Protein AF-A0A2S1LTC9-F1 (afdb_monomer_lite)

Sequence (140 aa):
MKLKNIKRIYLFSILFMVSSCAAQSIIYEPVGIMDKPLPTIEIYTKEKKKERNNVKVFIVNDKTFALLKKHISNNVIKSKVGEEYQYGSYKVSCTNGSEKIEYIIESKEASHIFFQQQLSIVKQDKQLYEQLNTLLMRLR

Radius of gyration: 19.41 Å; chains: 1; bounding box: 34×59×52 Å

Foldseek 3Di:
DDPVVVVVVVVVVVVVVVPLPPWWKKWKAWDADDPDDQAIEMETCDDDDDDDVRYHYAHDHPQLSVVLVVLCVVPDDPDDDDPHAHPLKIWIWTDDRPDIDIDIQRDLVSNLVSLVVSLVSCVVVVVVNVSSVVSNVVSD

Secondary structure (DSSP, 8-state):
--THHHHHHHHHHHHHHTT--PPPEEEEEE-S--SSPPPEEEEESS--S---TTEEEEE--HHHHHHHHHHHHHH-------S---TT-EEEEEEETTEEEEEEE-SHHHHHHHHHHHTTTSTT-HHHHHHHHHHHHHT-

pLDDT: mean 81.22, std 16.58, range [41.31, 96.75]

Organism: NCBI:txid1678728

Structure (mmCIF, N/CA/C/O backbone):
data_AF-A0A2S1LTC9-F1
#
_entry.id   AF-A0A2S1LTC9-F1
#
loop_
_atom_site.group_PDB
_atom_site.id
_atom_site.type_symbol
_atom_site.label_atom_id
_atom_site.label_alt_id
_atom_site.label_comp_id
_atom_site.label_asym_id
_atom_site.label_entity_id
_atom_site.label_seq_id
_atom_site.pdbx_PDB_ins_code
_atom_site.Cartn_x
_atom_site.Cartn_y
_atom_site.Cartn_z
_atom_site.occupancy
_atom_site.B_iso_or_equiv
_atom_site.auth_seq_id
_atom_site.auth_comp_id
_atom_site.auth_asym_id
_atom_site.auth_atom_id
_atom_site.pdbx_PDB_model_num
ATOM 1 N N . MET A 1 1 ? -17.646 46.759 31.099 1.00 49.12 1 MET A N 1
ATOM 2 C CA . MET A 1 1 ? -17.606 45.893 29.896 1.00 49.12 1 MET A CA 1
ATOM 3 C C . MET A 1 1 ? -17.898 44.455 30.332 1.00 49.12 1 MET A C 1
ATOM 5 O O . MET A 1 1 ? -17.301 43.991 31.291 1.00 49.12 1 MET A O 1
ATOM 9 N N . LYS A 1 2 ? -18.940 43.821 29.776 1.00 41.31 2 LYS A N 1
ATOM 10 C CA . LYS A 1 2 ? -19.684 42.699 30.393 1.00 41.31 2 LYS A CA 1
ATOM 11 C C . LYS A 1 2 ? -18.879 41.378 30.426 1.00 41.31 2 LYS A C 1
ATOM 13 O O . LYS A 1 2 ? -18.592 40.820 29.371 1.00 41.31 2 LYS A O 1
ATOM 18 N N . LEU A 1 3 ? -18.653 40.808 31.623 1.00 49.53 3 LEU A N 1
ATOM 19 C CA . LEU A 1 3 ? -18.035 39.479 31.862 1.00 49.53 3 LEU A CA 1
ATOM 20 C C . LEU A 1 3 ? -18.715 38.304 31.120 1.00 49.53 3 LEU A C 1
ATOM 22 O O . LEU A 1 3 ? -18.143 37.221 31.004 1.00 49.53 3 LEU A O 1
ATOM 26 N N . LYS A 1 4 ? -19.927 38.502 30.587 1.00 49.19 4 LYS A N 1
ATOM 27 C CA . LYS A 1 4 ? -20.663 37.494 29.806 1.00 49.19 4 LYS A CA 1
ATOM 28 C C . LYS A 1 4 ? -19.998 37.144 28.463 1.00 49.19 4 LYS A C 1
ATOM 30 O O . LYS A 1 4 ? -20.249 36.059 27.948 1.00 49.19 4 LYS A O 1
ATOM 35 N N . ASN A 1 5 ? -19.134 38.005 27.919 1.00 51.19 5 ASN A N 1
ATOM 36 C CA . ASN A 1 5 ? -18.519 37.779 26.603 1.00 51.19 5 ASN A CA 1
ATOM 37 C C . ASN A 1 5 ? -17.280 36.868 26.650 1.00 51.19 5 ASN A C 1
ATOM 39 O O . ASN A 1 5 ? -17.016 36.157 25.686 1.00 51.19 5 ASN A O 1
ATOM 43 N N . ILE A 1 6 ? -16.570 36.812 27.782 1.00 53.72 6 ILE A N 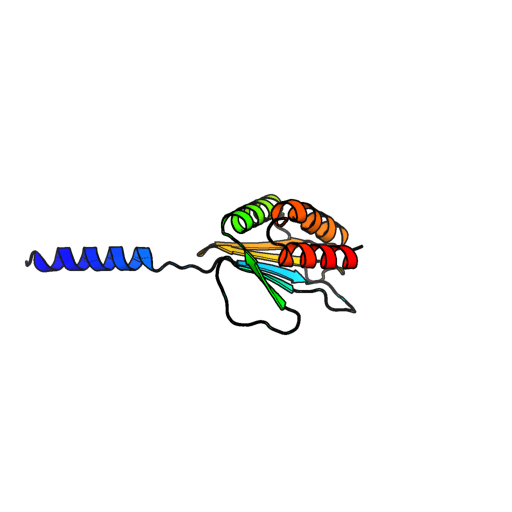1
ATOM 44 C CA . ILE A 1 6 ? -15.346 36.002 27.929 1.00 53.72 6 ILE A CA 1
ATOM 45 C C . ILE A 1 6 ? -15.683 34.502 27.960 1.00 53.72 6 ILE A C 1
ATOM 47 O O . ILE A 1 6 ? -15.016 33.701 27.309 1.00 53.72 6 ILE A O 1
ATOM 51 N N . LYS A 1 7 ? -16.781 34.120 28.632 1.00 51.75 7 LYS A N 1
ATOM 52 C CA . LYS A 1 7 ? -17.241 32.719 28.682 1.00 51.75 7 LYS A CA 1
ATOM 53 C C . LYS A 1 7 ? -17.678 32.178 27.314 1.00 51.75 7 LYS A C 1
ATOM 55 O O . LYS A 1 7 ? -17.531 30.989 27.065 1.00 51.75 7 LYS A O 1
ATOM 60 N N . ARG A 1 8 ? -18.193 33.035 26.420 1.00 53.00 8 ARG A N 1
ATOM 61 C CA . ARG A 1 8 ? -18.592 32.630 25.059 1.00 53.00 8 ARG A CA 1
ATOM 62 C C . ARG A 1 8 ? -17.387 32.359 24.159 1.00 53.00 8 ARG A C 1
ATOM 64 O O . ARG A 1 8 ? -17.421 31.390 23.414 1.00 53.00 8 ARG A O 1
ATOM 71 N N . ILE A 1 9 ? -16.323 33.154 24.264 1.00 55.72 9 ILE A N 1
ATOM 72 C CA . ILE A 1 9 ? -15.108 32.979 23.448 1.00 55.72 9 ILE A CA 1
ATOM 73 C C . ILE A 1 9 ? -14.413 31.648 23.775 1.00 55.72 9 ILE A C 1
ATOM 75 O O . ILE A 1 9 ? -14.029 30.927 22.861 1.00 55.72 9 ILE A O 1
ATOM 79 N N . TYR A 1 10 ? -14.347 31.275 25.058 1.00 53.84 10 TYR A N 1
ATOM 80 C CA . TYR A 1 10 ? -13.769 29.994 25.489 1.00 53.84 10 TYR A CA 1
ATOM 81 C C . TYR A 1 10 ? -14.549 28.764 25.001 1.00 53.84 10 TYR A C 1
ATOM 83 O O . TYR A 1 10 ? -13.963 27.717 24.734 1.00 53.84 10 TYR A O 1
ATOM 91 N N . LEU A 1 11 ? -15.873 28.876 24.866 1.00 52.75 11 LEU A N 1
ATOM 92 C CA . LEU A 1 11 ? -16.698 27.769 24.384 1.00 52.75 11 LEU A CA 1
ATOM 93 C C . LEU A 1 11 ? -16.481 27.515 22.880 1.00 52.75 11 LEU A C 1
ATOM 95 O O . LEU A 1 11 ? -16.474 26.366 22.446 1.00 52.75 11 LEU A O 1
ATOM 99 N N . PHE A 1 12 ? -16.245 28.573 22.094 1.00 52.47 12 PHE A N 1
ATOM 100 C CA . PHE A 1 12 ? -15.959 28.462 20.658 1.00 52.47 12 PHE A CA 1
ATOM 101 C C . PHE A 1 12 ? -14.561 27.901 20.360 1.00 52.47 12 PHE A C 1
ATOM 103 O O . PHE A 1 12 ? -14.407 27.166 19.386 1.00 52.47 12 PHE A O 1
ATOM 110 N N . SER A 1 13 ? -13.555 28.180 21.197 1.00 55.97 13 SER A N 1
ATOM 111 C CA . SER A 1 13 ? -12.209 27.615 21.023 1.00 55.97 13 SER A CA 1
ATOM 112 C C . SER A 1 13 ? -12.136 26.123 21.369 1.00 55.97 13 SER A C 1
ATOM 114 O O . SER A 1 13 ? -11.425 25.384 20.692 1.00 55.97 13 SER A O 1
ATOM 116 N N . ILE A 1 14 ? -12.924 25.646 22.340 1.00 55.09 14 ILE A N 1
ATOM 117 C CA . ILE A 1 14 ? -13.028 24.206 22.637 1.00 55.09 1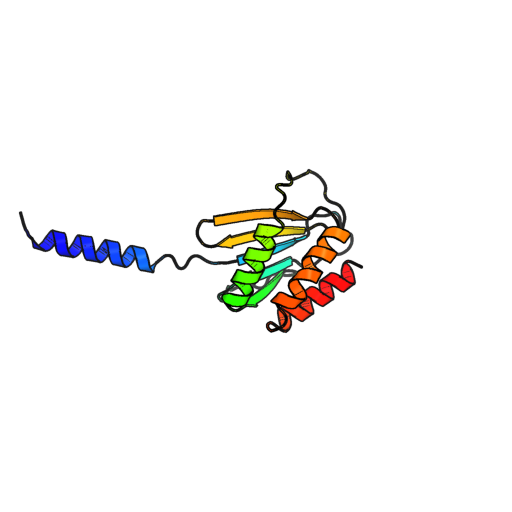4 ILE A CA 1
ATOM 118 C C . ILE A 1 14 ? -13.751 23.470 21.500 1.00 55.09 14 ILE A C 1
ATOM 120 O O . ILE A 1 14 ? -13.302 22.405 21.086 1.00 55.09 14 ILE A O 1
ATOM 124 N N . LEU A 1 15 ? -14.808 24.054 20.923 1.00 50.12 15 LEU A N 1
ATOM 125 C CA . LEU A 1 15 ? -15.547 23.456 19.800 1.00 50.12 15 LEU A CA 1
ATOM 126 C C . LEU A 1 15 ? -14.704 23.302 18.521 1.00 50.12 15 LEU A C 1
ATOM 128 O O . LEU A 1 15 ? -14.927 22.365 17.757 1.00 50.12 15 LEU A O 1
ATOM 132 N N . PHE A 1 16 ? -13.705 24.164 18.304 1.00 48.91 16 PHE A N 1
ATOM 133 C CA . PHE A 1 16 ? -12.789 24.042 17.163 1.00 48.91 16 PHE A CA 1
ATOM 134 C C . PHE A 1 16 ? -11.723 22.946 17.343 1.00 48.91 16 PHE A C 1
ATOM 136 O O . PHE A 1 16 ? -11.285 22.370 16.348 1.00 48.91 16 PHE A O 1
ATOM 143 N N . MET A 1 17 ? -11.341 22.595 18.579 1.00 47.53 17 MET A N 1
ATOM 144 C CA . MET A 1 17 ? -10.372 21.513 18.832 1.00 47.53 17 MET A CA 1
ATOM 145 C C . MET A 1 17 ? -10.939 20.111 18.564 1.00 47.53 17 MET A C 1
ATOM 147 O O . MET A 1 17 ? -10.184 19.216 18.195 1.00 47.53 17 MET A O 1
ATOM 151 N N . VAL A 1 18 ? -12.254 19.905 18.703 1.00 47.44 18 VAL A N 1
ATOM 152 C CA . VAL A 1 18 ? -12.881 18.573 18.545 1.00 47.44 18 VAL A CA 1
ATOM 153 C C . VAL A 1 18 ? -13.206 18.241 17.076 1.00 47.44 18 VAL A C 1
ATOM 155 O O . VAL A 1 18 ? -13.525 17.100 16.753 1.00 47.44 18 VAL A O 1
ATOM 158 N N . SER A 1 19 ? -13.086 19.207 16.157 1.00 41.53 19 SER A N 1
ATOM 159 C CA . SER A 1 19 ? -13.534 19.056 14.760 1.00 41.53 19 SER A CA 1
ATOM 160 C C . SER A 1 19 ? -12.456 18.626 13.759 1.00 41.53 19 SER A C 1
ATOM 162 O O . SER A 1 19 ? -12.759 18.453 12.579 1.00 41.53 19 SER A O 1
ATOM 164 N N . SER A 1 20 ? -11.210 18.391 14.182 1.00 47.47 20 SER A N 1
ATOM 165 C CA . SER A 1 20 ? -10.193 17.834 13.277 1.00 47.47 20 SER A CA 1
ATOM 166 C C . SER A 1 20 ? -10.310 16.309 13.206 1.00 47.47 20 SER A C 1
ATOM 168 O O . SER A 1 20 ? -9.417 15.563 13.600 1.00 47.47 20 SER A O 1
ATOM 170 N N . CYS A 1 21 ? -11.443 15.820 12.697 1.00 52.28 21 CYS A N 1
ATOM 171 C CA . CYS A 1 21 ? -11.579 14.437 12.242 1.00 52.28 21 CYS A CA 1
ATOM 172 C C . CYS A 1 21 ? -10.867 14.318 10.887 1.00 52.28 21 CYS A C 1
ATOM 174 O O . CYS A 1 21 ? -11.490 14.125 9.844 1.00 52.28 21 CYS A O 1
ATOM 176 N N . ALA A 1 22 ? -9.560 14.563 10.877 1.00 60.56 22 ALA A N 1
ATOM 177 C CA . ALA A 1 22 ? -8.812 14.550 9.643 1.00 60.56 22 ALA A CA 1
ATOM 178 C C . ALA A 1 22 ? -8.694 13.110 9.140 1.00 60.56 22 ALA A C 1
ATOM 180 O O . ALA A 1 22 ? -8.261 12.212 9.865 1.00 60.56 22 ALA A O 1
ATOM 181 N N . ALA A 1 23 ? -9.123 12.892 7.901 1.00 71.75 23 ALA A N 1
ATOM 182 C CA . ALA A 1 23 ? -9.077 11.582 7.280 1.00 71.75 23 ALA A CA 1
ATOM 183 C C . ALA A 1 23 ? -7.619 11.116 7.157 1.00 71.75 23 ALA A C 1
ATOM 185 O O . ALA A 1 23 ? -6.772 11.823 6.609 1.00 71.75 23 ALA A O 1
ATOM 186 N N . GLN A 1 24 ? -7.339 9.926 7.679 1.00 88.06 24 GLN A N 1
ATOM 187 C CA . GLN A 1 24 ? -6.059 9.250 7.517 1.00 88.06 24 GLN A CA 1
ATOM 188 C C . GLN A 1 24 ? -6.168 8.258 6.366 1.00 88.06 24 GLN A C 1
ATOM 190 O O . GLN A 1 24 ? -7.137 7.496 6.295 1.00 88.06 24 GLN A O 1
ATOM 195 N N . SER A 1 25 ? -5.192 8.272 5.462 1.00 92.00 25 SER A N 1
ATOM 196 C CA . SER A 1 25 ? -5.178 7.360 4.324 1.00 92.00 25 SER A CA 1
ATOM 197 C C . SER A 1 25 ? -3.774 6.991 3.883 1.00 92.00 25 SER A C 1
ATOM 199 O O . SER A 1 25 ? -2.873 7.824 3.908 1.00 92.00 25 SER A O 1
ATOM 201 N N . ILE A 1 26 ? -3.614 5.768 3.399 1.00 94.69 26 ILE A N 1
ATOM 202 C CA . ILE A 1 26 ? -2.444 5.322 2.648 1.00 94.69 26 ILE A CA 1
ATOM 203 C C . ILE A 1 26 ? -2.936 4.849 1.284 1.00 94.69 26 ILE A C 1
ATOM 205 O O . ILE A 1 26 ? -3.902 4.099 1.206 1.00 94.69 26 ILE A O 1
ATOM 209 N N . ILE A 1 27 ? -2.297 5.302 0.214 1.00 94.19 27 ILE A N 1
ATOM 210 C CA . ILE A 1 27 ? -2.658 4.969 -1.162 1.00 94.19 27 ILE A CA 1
ATOM 211 C C . ILE A 1 27 ? -1.420 4.417 -1.854 1.00 94.19 27 ILE A C 1
ATOM 213 O O . ILE A 1 27 ? -0.383 5.077 -1.886 1.00 94.19 27 ILE A O 1
ATOM 217 N N . TYR A 1 28 ? -1.548 3.219 -2.413 1.00 95.50 28 TYR A N 1
ATOM 218 C CA . TYR A 1 28 ? -0.576 2.610 -3.311 1.00 95.50 28 TYR A CA 1
ATOM 219 C C . TYR A 1 28 ? -1.151 2.658 -4.722 1.00 95.50 28 TYR A C 1
ATOM 221 O O . TYR A 1 28 ? -2.094 1.931 -5.033 1.00 95.50 28 TYR A O 1
ATOM 229 N N . GLU A 1 29 ? -0.601 3.525 -5.564 1.00 93.56 29 GLU A N 1
ATOM 230 C CA . GLU A 1 29 ? -1.051 3.738 -6.937 1.00 93.56 29 GLU A CA 1
ATOM 231 C C . GLU A 1 29 ? 0.041 3.299 -7.921 1.00 93.56 29 GLU A C 1
ATOM 233 O O . GLU A 1 29 ? 1.177 3.761 -7.805 1.00 93.56 29 GLU A O 1
ATOM 238 N N . PRO A 1 30 ? -0.254 2.420 -8.886 1.00 93.19 30 PRO A N 1
ATOM 239 C CA . PRO A 1 30 ? 0.719 2.043 -9.902 1.00 93.19 30 PRO A CA 1
ATOM 240 C C . PRO A 1 30 ? 0.996 3.219 -10.857 1.00 93.19 30 PRO A C 1
ATOM 242 O O . PRO A 1 30 ? 0.061 3.867 -11.316 1.00 93.19 30 PRO A O 1
ATOM 245 N N . VAL A 1 31 ? 2.268 3.490 -11.174 1.00 90.06 31 VAL A N 1
ATOM 246 C CA . VAL A 1 31 ? 2.677 4.658 -11.998 1.00 90.06 31 VAL A CA 1
ATOM 247 C C . VAL A 1 31 ? 3.539 4.316 -13.216 1.00 90.06 31 VAL A C 1
ATOM 249 O O . VAL A 1 31 ? 3.909 5.208 -13.973 1.00 90.06 31 VAL A O 1
ATOM 252 N N . GLY A 1 32 ? 3.868 3.039 -13.414 1.00 85.00 32 GLY A N 1
ATOM 253 C CA . GLY A 1 32 ? 4.672 2.580 -14.546 1.00 85.00 32 GLY A CA 1
ATOM 254 C C . GLY A 1 32 ? 3.878 2.232 -15.802 1.00 85.00 32 GLY A C 1
ATOM 255 O O . GLY A 1 32 ? 2.671 1.998 -15.744 1.00 85.00 32 GLY A O 1
ATOM 256 N N . ILE A 1 33 ? 4.579 2.125 -16.934 1.00 83.31 33 ILE A N 1
ATOM 257 C CA . ILE A 1 33 ? 4.007 1.594 -18.181 1.00 83.31 33 ILE A CA 1
ATOM 258 C C . ILE A 1 33 ? 3.583 0.135 -17.948 1.00 83.31 33 ILE A C 1
ATOM 260 O O . ILE A 1 33 ? 4.354 -0.668 -17.416 1.00 83.31 33 ILE A O 1
ATOM 264 N N . MET A 1 34 ? 2.345 -0.214 -18.313 1.00 84.12 34 MET A N 1
ATOM 265 C CA . MET A 1 34 ? 1.816 -1.566 -18.122 1.00 84.12 34 MET A CA 1
ATOM 266 C C . MET A 1 34 ? 0.763 -1.957 -19.155 1.00 84.12 34 MET A C 1
ATOM 268 O O . MET A 1 34 ? -0.205 -1.234 -19.371 1.00 84.12 34 MET A O 1
ATOM 272 N N . ASP A 1 35 ? 0.901 -3.169 -19.695 1.00 79.50 35 ASP A N 1
ATOM 273 C CA . ASP A 1 35 ? -0.096 -3.768 -20.592 1.00 79.50 35 ASP A CA 1
ATOM 274 C C . ASP A 1 35 ? -1.352 -4.232 -19.838 1.00 79.50 35 ASP A C 1
ATOM 276 O O . ASP A 1 35 ? -2.450 -4.289 -20.391 1.00 79.50 35 ASP A O 1
ATOM 280 N N . LYS A 1 36 ? -1.202 -4.590 -18.554 1.00 81.81 36 LYS A N 1
ATOM 281 C CA . LYS A 1 36 ? -2.301 -5.011 -17.674 1.00 81.81 36 LYS A CA 1
ATOM 282 C C . LYS A 1 36 ? -2.324 -4.160 -16.407 1.00 81.81 36 LYS A C 1
ATOM 284 O O . LYS A 1 36 ? -1.299 -4.091 -15.726 1.00 81.81 36 LYS A O 1
ATOM 289 N N . PRO A 1 37 ? -3.487 -3.614 -16.009 1.00 82.81 37 PRO A N 1
ATOM 290 C CA . PRO A 1 37 ? -3.571 -2.737 -14.850 1.00 82.81 37 PRO A CA 1
ATOM 291 C C . PRO A 1 37 ? -3.222 -3.492 -13.564 1.00 82.81 37 PRO A C 1
ATOM 293 O O . PRO A 1 37 ? -3.779 -4.559 -13.262 1.00 82.81 37 PRO A O 1
ATOM 296 N N . LEU A 1 38 ? -2.279 -2.951 -12.800 1.00 90.88 38 LEU A N 1
ATOM 297 C CA . LEU A 1 38 ? -2.050 -3.329 -11.410 1.00 90.88 38 LEU A CA 1
ATOM 298 C C . LEU A 1 38 ? -3.098 -2.647 -10.507 1.00 90.88 38 LEU A C 1
ATOM 300 O O . LEU A 1 38 ? -3.672 -1.630 -10.896 1.00 90.88 38 LEU A O 1
ATOM 304 N N . PRO A 1 39 ? -3.427 -3.220 -9.336 1.00 91.06 39 PRO A N 1
ATOM 305 C CA . PRO A 1 39 ? -4.447 -2.649 -8.466 1.00 91.06 39 PRO A CA 1
ATOM 306 C C . PRO A 1 39 ? -3.940 -1.384 -7.766 1.00 91.06 39 PRO A C 1
ATOM 308 O O . PRO A 1 39 ? -2.804 -1.358 -7.279 1.00 91.06 39 PRO A O 1
ATOM 311 N N . THR A 1 40 ? -4.826 -0.395 -7.631 1.00 93.88 40 THR A N 1
ATOM 312 C CA . THR A 1 40 ? -4.674 0.675 -6.640 1.00 93.88 40 THR A CA 1
ATOM 313 C C . THR A 1 40 ? -5.221 0.176 -5.311 1.00 93.88 40 THR A C 1
ATOM 315 O O . THR A 1 40 ? -6.336 -0.347 -5.251 1.00 93.88 40 THR A O 1
ATOM 318 N N . ILE A 1 41 ? -4.444 0.324 -4.244 1.00 94.62 41 ILE A N 1
ATOM 319 C CA . ILE A 1 41 ? -4.828 -0.088 -2.892 1.00 94.62 41 ILE A CA 1
ATOM 320 C C . ILE A 1 41 ? -4.951 1.169 -2.042 1.00 94.62 41 ILE A C 1
ATOM 322 O O . ILE A 1 41 ? -3.983 1.907 -1.884 1.00 94.62 41 ILE A O 1
ATOM 326 N N . GLU A 1 42 ? -6.131 1.407 -1.488 1.00 93.69 42 GLU A N 1
ATOM 327 C CA . GLU A 1 42 ? -6.384 2.495 -0.553 1.00 93.69 42 GLU A CA 1
ATOM 328 C C . GLU A 1 42 ? -6.682 1.920 0.829 1.00 93.69 42 GLU A C 1
ATOM 330 O O . GLU A 1 42 ? -7.506 1.023 0.977 1.00 93.69 42 GLU A O 1
ATOM 335 N N . ILE A 1 43 ? -6.022 2.444 1.852 1.00 93.94 43 ILE A N 1
ATOM 336 C CA . ILE A 1 43 ? -6.130 1.992 3.234 1.00 93.94 43 ILE A CA 1
ATOM 337 C C . ILE A 1 43 ? -6.561 3.181 4.079 1.00 93.94 43 ILE A C 1
ATOM 339 O O . ILE A 1 43 ? -5.926 4.234 4.035 1.00 93.94 43 ILE A O 1
ATOM 343 N N . TYR A 1 44 ? -7.610 3.006 4.871 1.00 91.56 44 TYR A N 1
ATOM 344 C CA . TYR A 1 44 ? -8.173 4.033 5.742 1.00 91.56 44 TYR A CA 1
ATOM 345 C C . TYR A 1 44 ? -8.358 3.498 7.161 1.00 91.56 44 TYR A C 1
ATOM 347 O O . TYR A 1 44 ? -8.482 2.294 7.368 1.00 91.56 44 TYR A O 1
ATOM 355 N N . THR A 1 45 ? -8.437 4.398 8.139 1.00 88.94 45 THR A N 1
ATOM 356 C CA . THR A 1 45 ? -8.844 4.051 9.515 1.00 88.94 45 THR A CA 1
ATOM 357 C C . THR A 1 45 ? -10.353 4.148 9.740 1.00 88.94 45 THR A C 1
ATOM 359 O O . THR A 1 45 ? -10.873 3.658 10.738 1.00 88.94 45 THR A O 1
ATOM 362 N N . LYS A 1 46 ? -11.089 4.772 8.811 1.00 84.50 46 LYS A N 1
ATOM 363 C CA . LYS A 1 46 ? -12.545 4.960 8.879 1.00 84.50 46 LYS A CA 1
ATOM 364 C C . LYS A 1 46 ? -13.184 4.741 7.512 1.00 84.50 46 LYS A C 1
ATOM 366 O O . LYS A 1 46 ? -12.541 4.952 6.485 1.00 84.50 46 LYS A O 1
ATOM 371 N N . GLU A 1 47 ? -14.458 4.348 7.509 1.00 69.56 47 GLU A N 1
ATOM 372 C CA . GLU A 1 47 ? -15.230 4.144 6.282 1.00 69.56 47 GLU A CA 1
ATOM 373 C C . GLU A 1 47 ? -15.215 5.378 5.377 1.00 69.56 47 GLU A C 1
ATOM 375 O O . GLU A 1 47 ? -15.509 6.500 5.796 1.00 69.56 47 GLU A O 1
ATOM 380 N N . LYS A 1 48 ? -14.940 5.142 4.094 1.00 67.38 48 LYS A N 1
ATOM 381 C CA . LYS A 1 48 ? -15.087 6.135 3.036 1.00 67.38 48 LYS A CA 1
ATOM 382 C C . LYS A 1 48 ? -15.945 5.534 1.931 1.00 67.38 48 LYS A C 1
ATOM 384 O O . LYS A 1 48 ? -15.634 4.482 1.382 1.00 67.38 48 LYS A O 1
ATOM 389 N N . LYS A 1 49 ? -17.045 6.206 1.587 1.00 54.19 49 LYS A N 1
ATOM 390 C CA . LYS A 1 49 ? -17.918 5.782 0.487 1.00 54.19 49 LYS A CA 1
ATOM 391 C C . LYS A 1 49 ? -17.266 6.126 -0.851 1.00 54.19 49 LYS A C 1
ATOM 393 O O . LYS A 1 49 ? -17.294 7.291 -1.244 1.00 54.19 49 LYS A O 1
ATOM 398 N N . LYS A 1 50 ? -16.705 5.120 -1.530 1.00 54.84 50 LYS A N 1
ATOM 399 C CA . LYS A 1 50 ? -16.778 4.877 -2.989 1.00 54.84 50 LYS A CA 1
ATOM 400 C C . LYS A 1 50 ? -15.720 3.848 -3.383 1.00 54.84 50 LYS A C 1
ATOM 402 O O . LYS A 1 50 ? -14.561 4.204 -3.570 1.00 54.84 50 LYS A O 1
ATOM 407 N N . GLU A 1 51 ? -16.139 2.605 -3.587 1.00 55.78 51 GLU A N 1
ATOM 408 C CA . GLU A 1 51 ? -15.386 1.714 -4.465 1.00 55.78 51 GLU A CA 1
ATOM 409 C C . GLU A 1 51 ? -15.454 2.283 -5.889 1.00 55.78 51 GLU A C 1
ATOM 411 O O . GLU A 1 51 ? -16.518 2.679 -6.372 1.00 55.78 51 GLU A O 1
ATOM 416 N N . ARG A 1 52 ? -14.300 2.390 -6.544 1.00 66.06 52 ARG A N 1
ATOM 417 C CA . ARG A 1 52 ? -14.186 2.711 -7.970 1.00 66.06 52 ARG A CA 1
ATOM 418 C C . ARG A 1 52 ? -13.601 1.488 -8.667 1.00 66.06 52 ARG A C 1
ATOM 420 O O . ARG A 1 52 ? -12.872 0.717 -8.045 1.00 66.06 52 ARG A O 1
ATOM 427 N N . ASN A 1 53 ? -13.881 1.318 -9.957 1.00 59.66 53 ASN A N 1
ATOM 428 C CA . ASN A 1 53 ? -13.279 0.239 -10.744 1.00 59.66 53 ASN A CA 1
ATOM 429 C C . ASN A 1 53 ? -11.741 0.269 -10.597 1.00 59.66 53 ASN A C 1
ATOM 431 O O . ASN A 1 53 ? -11.134 1.330 -10.713 1.00 59.66 53 ASN A O 1
ATOM 435 N N . ASN A 1 54 ? -11.132 -0.889 -10.312 1.00 68.06 54 ASN A N 1
ATOM 436 C CA . ASN A 1 54 ? -9.692 -1.104 -10.056 1.00 68.06 54 ASN A CA 1
ATOM 437 C C . ASN A 1 54 ? -9.087 -0.478 -8.782 1.00 68.06 54 ASN A C 1
ATOM 439 O O . ASN A 1 54 ? -7.883 -0.620 -8.559 1.00 68.06 54 ASN A O 1
ATOM 443 N N . VAL A 1 55 ? -9.899 0.130 -7.913 1.00 82.12 55 VAL A N 1
ATOM 444 C CA . VAL A 1 55 ? -9.467 0.629 -6.600 1.00 82.12 55 VAL A CA 1
ATOM 445 C C . VAL A 1 55 ? -9.985 -0.307 -5.515 1.00 82.12 55 VAL A C 1
ATOM 447 O O . VAL A 1 55 ? -11.190 -0.516 -5.386 1.00 82.12 55 VAL A O 1
ATOM 450 N N . LYS A 1 56 ? -9.076 -0.885 -4.730 1.00 86.25 56 LYS A N 1
ATOM 451 C CA . LYS A 1 56 ? -9.408 -1.734 -3.584 1.00 86.25 56 LYS A CA 1
ATOM 452 C C . LYS A 1 56 ? -9.255 -0.933 -2.301 1.00 86.25 56 LYS A C 1
ATOM 454 O O . LYS A 1 56 ? -8.154 -0.497 -1.981 1.00 86.25 56 LYS A O 1
ATOM 459 N N . VAL A 1 57 ? -10.365 -0.736 -1.597 1.00 89.56 57 VAL A N 1
ATOM 460 C CA . VAL A 1 57 ? -10.428 0.045 -0.360 1.00 89.56 57 VAL A CA 1
ATOM 461 C C . VAL A 1 57 ? -10.429 -0.906 0.831 1.00 89.56 57 VAL A C 1
ATOM 463 O O . VAL A 1 57 ? -11.240 -1.825 0.889 1.00 89.56 57 VAL A O 1
ATOM 466 N N . PHE A 1 58 ? -9.542 -0.669 1.791 1.00 92.12 58 PHE A N 1
ATOM 467 C CA . PHE A 1 58 ? -9.420 -1.448 3.015 1.00 92.12 58 PHE A CA 1
ATOM 468 C C . PHE A 1 58 ? -9.530 -0.535 4.225 1.00 92.12 58 PHE A C 1
ATOM 470 O O . PHE A 1 58 ? -8.953 0.553 4.260 1.00 92.12 58 PHE A O 1
ATOM 477 N N . ILE A 1 59 ? -10.260 -0.998 5.233 1.00 90.88 59 ILE A N 1
ATOM 478 C CA . ILE A 1 59 ? -10.369 -0.318 6.518 1.00 90.88 59 ILE A CA 1
ATOM 479 C C . ILE A 1 59 ? -9.582 -1.145 7.517 1.00 90.88 59 ILE A C 1
ATOM 481 O O . ILE A 1 59 ? -9.868 -2.326 7.704 1.00 90.88 59 ILE A O 1
ATOM 485 N N . VAL A 1 60 ? -8.582 -0.526 8.128 1.00 92.12 60 VAL A N 1
ATOM 486 C CA . VAL A 1 60 ? -7.717 -1.161 9.122 1.00 92.12 60 VAL A CA 1
ATOM 487 C C . VAL A 1 60 ? -7.820 -0.414 10.439 1.00 92.12 60 VAL A C 1
ATOM 489 O O . VAL A 1 60 ? -8.201 0.755 10.489 1.00 92.12 60 VAL A O 1
ATOM 492 N N . ASN A 1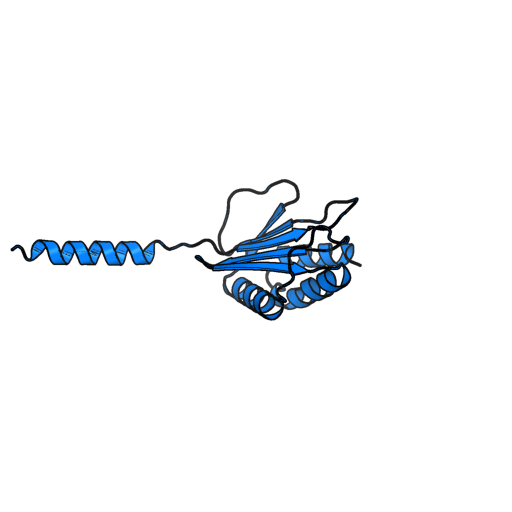 61 ? -7.454 -1.083 11.525 1.00 90.81 61 ASN A N 1
ATOM 493 C CA . ASN A 1 61 ? -7.379 -0.428 12.824 1.00 90.81 61 ASN A CA 1
ATOM 494 C C . ASN A 1 61 ? -6.214 0.589 12.884 1.00 90.81 61 ASN A C 1
ATOM 496 O O . ASN A 1 61 ? -5.233 0.498 12.138 1.00 90.81 61 ASN A O 1
ATOM 500 N N . ASP A 1 62 ? -6.292 1.523 13.835 1.00 89.56 62 ASP A N 1
ATOM 501 C CA . ASP A 1 62 ? -5.297 2.591 14.011 1.00 89.56 62 ASP A CA 1
ATOM 502 C C . ASP A 1 62 ? -3.875 2.060 14.262 1.00 89.56 62 ASP A C 1
ATOM 504 O O . ASP A 1 62 ? -2.892 2.682 13.854 1.00 89.56 62 ASP A O 1
ATOM 508 N N . LYS A 1 63 ? -3.739 0.893 14.907 1.00 91.75 63 LYS A N 1
ATOM 509 C CA . LYS A 1 63 ? -2.436 0.279 15.201 1.00 91.75 63 LYS A CA 1
ATOM 510 C C . LYS A 1 63 ? -1.767 -0.236 13.926 1.00 91.75 63 LYS A C 1
ATOM 512 O O . LYS A 1 63 ? -0.596 0.073 13.704 1.00 91.75 63 LYS A O 1
ATOM 517 N N . THR A 1 64 ? -2.486 -0.984 13.088 1.00 94.25 64 THR A N 1
ATOM 518 C CA . THR A 1 64 ? -2.003 -1.428 11.772 1.00 94.25 64 THR A CA 1
ATOM 519 C C . THR A 1 64 ? -1.629 -0.208 10.935 1.00 94.25 64 THR A C 1
ATOM 521 O O . THR A 1 64 ? -0.529 -0.151 10.387 1.00 94.25 64 THR A O 1
ATOM 524 N N . PHE A 1 65 ? -2.499 0.806 10.898 1.00 93.25 65 PHE A N 1
ATOM 525 C CA . PHE A 1 65 ? -2.244 2.035 10.153 1.00 93.25 65 PHE A CA 1
ATOM 526 C C . PHE A 1 65 ? -0.962 2.742 10.613 1.00 93.25 65 PHE A C 1
ATOM 528 O O . PHE A 1 65 ? -0.120 3.100 9.791 1.00 93.25 65 PHE A O 1
ATOM 535 N N . ALA A 1 66 ? -0.768 2.903 11.924 1.00 92.06 66 ALA A N 1
ATOM 536 C CA . ALA A 1 66 ? 0.428 3.528 12.481 1.00 92.06 66 ALA A CA 1
ATOM 537 C C . ALA A 1 66 ? 1.712 2.756 12.133 1.00 92.06 66 ALA A C 1
ATOM 539 O O . ALA A 1 66 ? 2.738 3.371 11.831 1.00 92.06 66 ALA A O 1
ATOM 540 N N . LEU A 1 67 ? 1.666 1.419 12.133 1.00 94.88 67 LEU A N 1
ATOM 541 C CA . LEU A 1 67 ? 2.799 0.580 11.734 1.00 94.88 67 LEU A CA 1
ATOM 542 C C . LEU A 1 67 ? 3.112 0.713 10.239 1.00 94.88 67 LEU A C 1
ATOM 544 O O . LEU A 1 67 ? 4.280 0.862 9.880 1.00 94.88 67 LEU A O 1
ATOM 548 N N . LEU A 1 68 ? 2.088 0.727 9.381 1.00 94.69 68 LEU A N 1
ATOM 549 C CA . LEU A 1 68 ? 2.248 0.975 7.947 1.00 94.69 68 LEU A CA 1
ATOM 550 C C . LEU A 1 68 ? 2.827 2.368 7.683 1.00 94.69 68 LEU A C 1
ATOM 552 O O . LEU A 1 68 ? 3.792 2.495 6.931 1.00 94.69 68 LEU A O 1
ATOM 556 N N . LYS A 1 69 ? 2.309 3.404 8.355 1.00 92.50 69 LYS A N 1
ATOM 557 C CA . LYS A 1 69 ? 2.845 4.771 8.281 1.00 92.50 69 LYS A CA 1
ATOM 558 C C . LYS A 1 69 ? 4.320 4.799 8.671 1.00 92.50 69 LYS A C 1
ATOM 560 O O . LYS A 1 69 ? 5.127 5.369 7.946 1.00 92.50 69 LYS A O 1
ATOM 565 N N . LYS A 1 70 ? 4.689 4.170 9.791 1.00 91.94 70 LYS A N 1
ATOM 566 C CA . LYS A 1 70 ? 6.085 4.104 10.247 1.00 91.94 70 LYS A CA 1
ATOM 567 C C . LYS A 1 70 ? 6.979 3.410 9.219 1.00 91.94 70 LYS A C 1
ATOM 569 O O . LYS A 1 70 ? 8.067 3.898 8.931 1.00 91.94 70 LYS A O 1
ATOM 574 N N . HIS A 1 71 ? 6.517 2.296 8.656 1.00 92.25 71 HIS A N 1
ATOM 575 C CA . HIS A 1 71 ? 7.232 1.585 7.602 1.00 92.25 71 HIS A CA 1
ATOM 576 C C . HIS A 1 71 ? 7.445 2.469 6.366 1.00 92.25 71 HIS A C 1
ATOM 578 O O . HIS A 1 71 ? 8.561 2.548 5.862 1.00 92.25 71 HIS A O 1
ATOM 584 N N . ILE A 1 72 ? 6.405 3.182 5.928 1.00 91.31 72 ILE A N 1
ATOM 585 C CA . ILE A 1 72 ? 6.478 4.160 4.840 1.00 91.31 72 ILE A CA 1
ATOM 586 C C . ILE A 1 72 ? 7.516 5.235 5.160 1.00 91.31 72 ILE A C 1
ATOM 588 O O . ILE A 1 72 ? 8.468 5.386 4.407 1.00 91.31 72 ILE A O 1
ATOM 592 N N . SER A 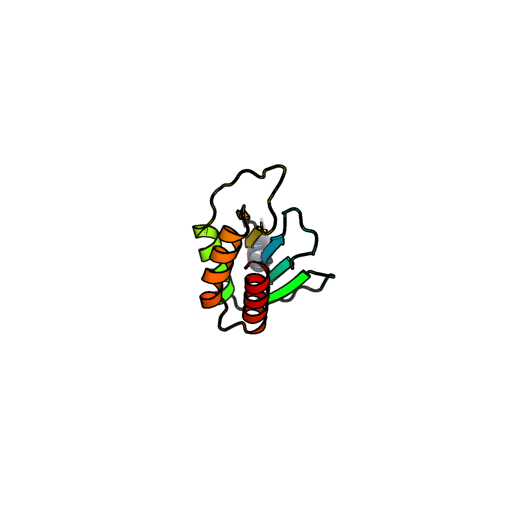1 73 ? 7.398 5.930 6.294 1.00 87.75 73 SER A N 1
ATOM 593 C CA . SER A 1 73 ? 8.318 7.011 6.670 1.00 87.75 73 SER A CA 1
ATOM 594 C C . SER A 1 73 ? 9.787 6.577 6.716 1.00 87.75 73 SER A C 1
ATOM 596 O O . SER A 1 73 ? 10.654 7.375 6.378 1.00 87.75 73 SER A O 1
ATOM 598 N N . ASN A 1 74 ? 10.068 5.323 7.078 1.00 86.44 74 ASN A N 1
ATOM 599 C CA . ASN A 1 74 ? 11.428 4.778 7.105 1.00 86.44 74 ASN A CA 1
ATOM 600 C C . ASN A 1 74 ? 11.994 4.452 5.713 1.00 86.44 74 ASN A C 1
ATOM 602 O O . ASN A 1 74 ? 13.209 4.373 5.563 1.00 86.44 74 ASN A O 1
ATOM 606 N N . ASN A 1 75 ? 11.131 4.238 4.718 1.00 79.00 75 ASN A N 1
ATOM 607 C CA . ASN A 1 75 ? 11.511 3.886 3.348 1.00 79.00 75 ASN A CA 1
ATOM 608 C C . ASN A 1 75 ? 11.381 5.064 2.370 1.00 79.00 75 ASN A C 1
ATOM 610 O O . ASN A 1 75 ? 11.644 4.900 1.180 1.00 79.00 75 ASN A O 1
ATOM 614 N N . VAL A 1 76 ? 10.984 6.249 2.848 1.00 71.19 76 VAL A N 1
ATOM 615 C CA . VAL A 1 76 ? 10.937 7.468 2.033 1.00 71.19 76 VAL A CA 1
ATOM 616 C C . VAL A 1 76 ? 12.366 7.869 1.678 1.00 71.19 76 VAL A C 1
ATOM 618 O O . VAL A 1 76 ? 13.044 8.593 2.407 1.00 71.19 76 VAL A O 1
ATOM 621 N N . ILE A 1 77 ? 12.818 7.421 0.515 1.00 64.56 77 ILE A N 1
ATOM 622 C CA . ILE A 1 77 ? 13.886 8.081 -0.219 1.00 64.56 77 ILE A CA 1
ATOM 623 C C . ILE A 1 77 ? 13.188 9.205 -0.985 1.00 64.56 77 ILE A C 1
ATOM 625 O O . ILE A 1 77 ? 12.189 8.963 -1.657 1.00 64.56 77 ILE A O 1
ATOM 629 N N . LYS A 1 78 ? 13.647 10.454 -0.841 1.00 57.31 78 LYS A N 1
ATOM 630 C CA . LYS A 1 78 ? 13.135 11.582 -1.636 1.00 57.31 78 LYS A CA 1
ATOM 631 C C . LYS A 1 78 ? 13.561 11.391 -3.096 1.00 57.31 78 LYS A C 1
ATOM 633 O O . LYS A 1 78 ? 14.520 12.012 -3.546 1.00 57.31 78 LYS A O 1
ATOM 638 N N . SER A 1 79 ? 12.887 10.507 -3.817 1.00 54.84 79 SER A N 1
ATOM 639 C CA . SER A 1 79 ? 13.009 10.364 -5.260 1.00 54.84 79 SER A CA 1
ATOM 640 C C . SER A 1 79 ? 12.300 11.543 -5.921 1.00 54.84 79 SER A C 1
ATOM 642 O O . SER A 1 79 ? 11.184 11.918 -5.549 1.00 54.84 79 SER A O 1
ATOM 644 N N . LYS A 1 80 ? 12.977 12.189 -6.874 1.00 58.50 80 LYS A N 1
ATOM 645 C CA . LYS A 1 80 ? 12.318 13.170 -7.739 1.00 58.50 80 LYS A CA 1
ATOM 646 C C . LYS A 1 80 ? 11.280 12.425 -8.568 1.00 58.50 80 LYS A C 1
ATOM 648 O O . LYS A 1 80 ? 11.534 11.310 -9.012 1.00 58.50 80 LYS A O 1
ATOM 653 N N . VAL A 1 81 ? 10.126 13.050 -8.783 1.00 60.66 81 VAL A N 1
ATOM 654 C CA . VAL A 1 81 ? 9.156 12.499 -9.724 1.00 60.66 81 VAL A CA 1
ATOM 655 C C . VAL A 1 81 ? 9.786 12.577 -11.120 1.00 60.66 81 VAL A C 1
ATOM 657 O O . VAL A 1 81 ? 10.031 13.678 -11.607 1.00 60.66 81 VAL A O 1
ATOM 660 N N . GLY A 1 82 ? 10.160 11.432 -11.688 1.00 66.00 82 GLY A N 1
ATOM 661 C CA . GLY A 1 82 ? 10.661 11.297 -13.051 1.00 66.00 82 GLY A CA 1
ATOM 662 C C . GLY A 1 82 ? 9.509 11.270 -14.053 1.00 66.00 82 GLY A C 1
ATOM 663 O O . GLY A 1 82 ? 8.351 11.105 -13.671 1.00 66.00 82 GLY A O 1
ATOM 664 N N . GLU A 1 83 ? 9.827 11.452 -15.333 1.00 67.06 83 GLU A N 1
ATOM 665 C CA . GLU A 1 83 ? 8.820 11.500 -16.403 1.00 67.06 83 GLU A CA 1
ATOM 666 C C . GLU A 1 83 ? 8.311 10.105 -16.800 1.00 67.06 83 GLU A C 1
ATOM 668 O O . GLU A 1 83 ? 7.156 9.970 -17.195 1.00 67.06 83 GLU A O 1
ATOM 673 N N . GLU A 1 84 ? 9.125 9.059 -16.622 1.00 79.56 84 GLU A N 1
ATOM 674 C CA . GLU A 1 84 ? 8.763 7.680 -16.955 1.00 79.56 84 GLU A CA 1
ATOM 675 C C . GLU A 1 84 ? 9.165 6.701 -15.848 1.00 79.56 84 GLU A C 1
ATOM 677 O O . GLU A 1 84 ? 10.273 6.752 -15.310 1.00 79.56 84 GLU A O 1
ATOM 682 N N . TYR A 1 85 ? 8.261 5.770 -15.537 1.00 86.38 85 TYR A N 1
ATOM 683 C CA . TYR A 1 85 ? 8.487 4.702 -14.569 1.00 86.38 85 TYR A CA 1
ATOM 684 C C . TYR A 1 85 ? 8.334 3.329 -15.213 1.00 86.38 85 TYR A C 1
ATOM 686 O O . TYR A 1 85 ? 7.442 3.089 -16.031 1.00 86.38 85 TYR A O 1
ATOM 694 N N . GLN A 1 86 ? 9.187 2.396 -14.796 1.00 88.25 86 GLN A N 1
ATOM 695 C CA . GLN A 1 86 ? 9.131 1.013 -15.258 1.00 88.25 86 GLN A CA 1
ATOM 696 C C . GLN A 1 86 ? 7.890 0.279 -14.731 1.00 88.25 86 GLN A C 1
ATOM 698 O O . GLN A 1 86 ? 7.287 0.667 -13.726 1.00 88.25 86 GLN A O 1
ATOM 703 N N . TYR A 1 87 ? 7.513 -0.812 -15.404 1.00 91.12 87 TYR A N 1
ATOM 704 C CA . TYR A 1 87 ? 6.471 -1.720 -14.924 1.00 91.12 87 TYR A CA 1
ATOM 705 C C . TYR A 1 87 ? 6.728 -2.129 -13.466 1.00 91.12 87 TYR A C 1
ATOM 707 O O . TYR A 1 87 ? 7.851 -2.449 -13.078 1.00 91.12 87 TYR A O 1
ATOM 715 N N . GLY A 1 88 ? 5.665 -2.153 -12.662 1.00 90.56 88 GLY A N 1
ATOM 716 C CA . GLY A 1 88 ? 5.749 -2.526 -11.252 1.00 90.56 88 GLY A CA 1
ATOM 717 C C . GLY A 1 88 ? 6.144 -1.384 -10.315 1.00 90.56 88 GLY A C 1
ATOM 718 O O . GLY A 1 88 ? 6.182 -1.609 -9.108 1.00 90.56 88 GLY A O 1
ATOM 719 N N . SER A 1 89 ? 6.376 -0.170 -10.820 1.00 92.75 89 SER A N 1
ATOM 720 C CA . SER A 1 89 ? 6.578 1.019 -9.988 1.00 92.75 89 SER A CA 1
ATOM 721 C C . SER A 1 89 ? 5.284 1.514 -9.346 1.00 92.75 89 SER A C 1
ATOM 723 O O . SER A 1 89 ? 4.215 1.516 -9.967 1.00 92.75 89 SER A O 1
ATOM 725 N N . TYR A 1 90 ? 5.399 1.980 -8.104 1.00 93.44 90 TYR A N 1
ATOM 726 C CA . TYR A 1 90 ? 4.277 2.441 -7.290 1.00 93.44 90 TYR A CA 1
ATOM 727 C C . TYR A 1 90 ? 4.544 3.816 -6.689 1.00 93.44 90 TYR A C 1
ATOM 729 O O . TYR A 1 90 ? 5.584 4.054 -6.080 1.00 93.44 90 TYR A O 1
ATOM 737 N N . LYS A 1 91 ? 3.553 4.699 -6.780 1.00 92.69 91 LYS A N 1
ATOM 738 C CA . LYS A 1 91 ? 3.446 5.883 -5.938 1.00 92.69 91 LYS A CA 1
ATOM 739 C C . LYS A 1 91 ? 2.791 5.506 -4.625 1.00 92.69 91 LYS A C 1
ATOM 741 O O . LYS A 1 91 ? 1.732 4.877 -4.600 1.00 92.69 91 LYS A O 1
ATOM 746 N N . VAL A 1 92 ? 3.412 5.933 -3.538 1.00 93.75 92 VAL A N 1
ATOM 747 C CA . VAL A 1 92 ? 2.892 5.755 -2.190 1.00 93.75 92 VAL A CA 1
ATOM 748 C C . VAL A 1 92 ? 2.571 7.121 -1.609 1.00 93.75 92 VAL A C 1
ATOM 750 O O . VAL A 1 92 ? 3.468 7.938 -1.409 1.00 93.75 92 VAL A O 1
ATOM 753 N N . SER A 1 93 ? 1.295 7.352 -1.309 1.00 92.12 93 SER A N 1
ATOM 754 C CA . SER A 1 93 ? 0.812 8.584 -0.684 1.00 92.12 93 SER A CA 1
ATOM 755 C C . SER A 1 93 ? 0.245 8.271 0.698 1.00 92.12 93 SER A C 1
ATOM 757 O O . SER A 1 93 ? -0.701 7.502 0.824 1.00 92.12 93 SER A O 1
ATOM 759 N N . CYS A 1 94 ? 0.796 8.877 1.745 1.00 91.81 94 CYS A N 1
ATOM 760 C CA . CYS A 1 94 ? 0.303 8.770 3.114 1.00 91.81 94 CYS A CA 1
ATOM 761 C C . CYS A 1 94 ? -0.199 10.137 3.588 1.00 91.81 94 CYS A C 1
ATOM 763 O O . CYS A 1 94 ? 0.576 11.087 3.691 1.00 91.81 94 CYS A O 1
ATOM 765 N N . THR A 1 95 ? -1.483 10.228 3.919 1.00 90.00 95 THR A N 1
ATOM 766 C CA . THR A 1 95 ? -2.125 11.415 4.489 1.00 90.00 95 THR A CA 1
ATOM 767 C C . THR A 1 95 ? -2.492 11.148 5.940 1.00 90.00 95 THR A C 1
ATOM 769 O O . THR A 1 95 ? -3.107 10.134 6.265 1.00 90.00 95 THR A O 1
ATOM 772 N N . ASN A 1 96 ? -2.113 12.066 6.820 1.00 84.56 96 ASN A N 1
ATOM 773 C CA . ASN A 1 96 ? -2.457 12.029 8.232 1.00 84.56 96 ASN A CA 1
ATOM 774 C C . ASN A 1 96 ? -2.673 13.454 8.730 1.00 84.56 96 ASN A C 1
ATOM 776 O O . ASN A 1 96 ? -1.705 14.167 8.996 1.00 84.56 96 ASN A O 1
ATOM 780 N N . GLY A 1 97 ? -3.923 13.884 8.879 1.00 83.12 97 GLY A N 1
ATOM 781 C CA . GLY A 1 97 ? -4.136 15.285 9.216 1.00 83.12 97 GLY A CA 1
ATOM 782 C C . GLY A 1 97 ? -3.901 16.191 8.014 1.00 83.12 97 GLY A C 1
ATOM 783 O O . GLY A 1 97 ? -4.335 15.912 6.898 1.00 83.12 97 GLY A O 1
ATOM 784 N N . SER A 1 98 ? -3.170 17.268 8.271 1.00 77.69 98 SER A N 1
ATOM 785 C CA . SER A 1 98 ? -2.611 18.169 7.266 1.00 77.69 98 SER A CA 1
ATOM 786 C C . SER A 1 98 ? -1.308 17.650 6.648 1.00 77.69 98 SER A C 1
ATOM 788 O O . SER A 1 98 ? -0.843 18.213 5.659 1.00 77.69 98 SER A O 1
ATOM 790 N N . GLU A 1 99 ? -0.700 16.599 7.209 1.00 82.56 99 GLU A N 1
ATOM 791 C CA . GLU A 1 99 ? 0.546 16.039 6.692 1.00 82.56 99 GLU A CA 1
ATOM 792 C C . GLU A 1 99 ? 0.266 15.111 5.511 1.00 82.56 99 GLU A C 1
ATOM 794 O O . GLU A 1 99 ? -0.540 14.179 5.608 1.00 82.56 99 GLU A O 1
ATOM 799 N N . LYS A 1 100 ? 0.986 15.330 4.409 1.00 86.00 100 LYS A N 1
ATOM 800 C CA . LYS A 1 100 ? 1.006 14.442 3.250 1.00 86.00 100 LYS A CA 1
ATOM 801 C C . LYS A 1 100 ? 2.451 14.076 2.931 1.00 86.00 100 LYS A C 1
ATOM 803 O O . LYS A 1 100 ? 3.280 14.954 2.712 1.00 86.00 100 LYS A O 1
ATOM 808 N N . ILE A 1 101 ? 2.736 12.781 2.917 1.00 86.50 101 ILE A N 1
ATOM 809 C CA . ILE A 1 101 ? 4.017 12.212 2.501 1.00 86.50 101 ILE A CA 1
ATOM 810 C C . ILE A 1 101 ? 3.774 11.483 1.188 1.00 86.50 101 ILE A C 1
ATOM 812 O O . ILE A 1 101 ? 2.856 10.669 1.108 1.00 86.50 101 ILE A O 1
ATOM 816 N N . GLU A 1 102 ? 4.589 11.762 0.176 1.00 88.69 102 GLU A N 1
ATOM 817 C CA . GLU A 1 102 ? 4.548 11.068 -1.110 1.00 88.69 102 GLU A CA 1
ATOM 818 C C . GLU A 1 102 ? 5.957 10.670 -1.532 1.00 88.69 102 GLU A C 1
ATOM 820 O O . GLU A 1 102 ? 6.899 11.444 -1.355 1.00 88.69 102 GLU A O 1
ATOM 825 N N . TYR A 1 103 ? 6.095 9.466 -2.076 1.00 88.44 103 TYR A N 1
ATOM 826 C CA . TYR A 1 103 ? 7.328 8.995 -2.701 1.00 88.44 103 TYR A CA 1
ATOM 827 C C . TYR A 1 103 ? 7.017 7.925 -3.746 1.00 88.44 103 TYR A C 1
ATOM 829 O O . TYR A 1 103 ? 5.906 7.384 -3.796 1.00 88.44 103 TYR A O 1
ATOM 837 N N . ILE A 1 104 ? 8.012 7.635 -4.580 1.00 90.62 104 ILE A N 1
ATOM 838 C CA 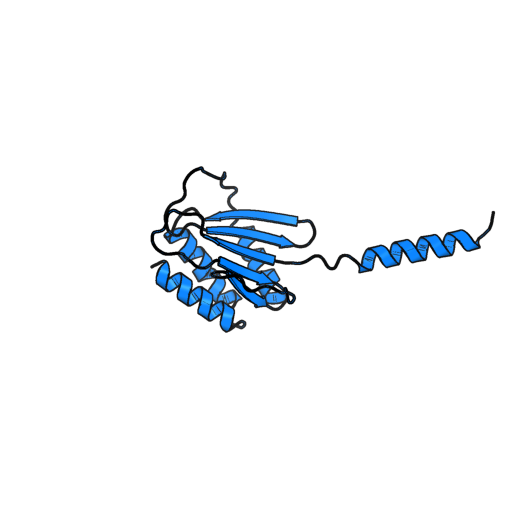. ILE A 1 104 ? 7.911 6.648 -5.648 1.00 90.62 104 ILE A CA 1
ATOM 839 C C . I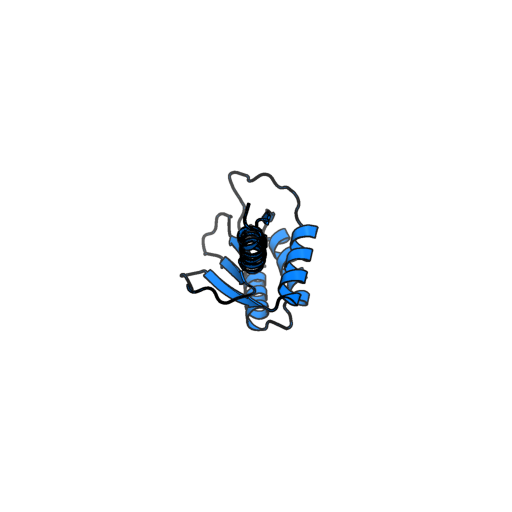LE A 1 104 ? 8.858 5.489 -5.371 1.00 90.62 104 ILE A C 1
ATOM 841 O O . ILE A 1 104 ? 10.018 5.688 -5.008 1.00 90.62 104 ILE A O 1
ATOM 845 N N . ILE A 1 105 ? 8.342 4.282 -5.570 1.00 91.38 105 ILE A N 1
ATOM 846 C CA . ILE A 1 105 ? 9.101 3.043 -5.631 1.00 91.38 105 ILE A CA 1
ATOM 847 C C . ILE A 1 105 ? 9.346 2.757 -7.111 1.00 91.38 105 ILE A C 1
ATOM 849 O O . ILE A 1 105 ? 8.396 2.532 -7.860 1.00 91.38 105 ILE A O 1
ATOM 853 N N . GLU A 1 106 ? 10.606 2.830 -7.533 1.00 88.75 106 GLU A N 1
ATOM 854 C CA . GLU A 1 106 ? 10.982 3.012 -8.944 1.00 88.75 106 GLU A CA 1
ATOM 855 C C . GLU A 1 106 ? 11.201 1.709 -9.733 1.00 88.75 106 GLU A C 1
ATOM 857 O O . GLU A 1 106 ? 11.604 1.764 -10.894 1.00 88.75 106 GLU A O 1
ATOM 862 N N . SER A 1 107 ? 10.930 0.538 -9.145 1.00 89.06 107 SER A N 1
ATOM 863 C CA . SER A 1 107 ? 11.039 -0.739 -9.858 1.00 89.06 107 SER A CA 1
ATOM 864 C C . SER A 1 107 ? 10.110 -1.823 -9.320 1.00 89.06 107 SER A C 1
ATOM 866 O O . SER A 1 107 ? 9.640 -1.766 -8.178 1.00 89.06 107 SER A O 1
ATOM 868 N N . LYS A 1 108 ? 9.897 -2.863 -10.137 1.00 92.31 108 LYS A N 1
ATOM 869 C CA . LYS A 1 108 ? 9.177 -4.084 -9.753 1.00 92.31 108 LYS A CA 1
ATOM 870 C C . LYS A 1 108 ? 9.807 -4.748 -8.527 1.00 92.31 108 LYS A C 1
ATOM 872 O O . LYS A 1 108 ? 9.093 -5.123 -7.599 1.00 92.31 108 LYS A O 1
ATOM 877 N N . GLU A 1 109 ? 11.132 -4.865 -8.501 1.00 92.75 109 GLU A N 1
ATOM 878 C CA . GLU A 1 109 ? 11.892 -5.522 -7.434 1.00 92.75 109 GLU A CA 1
ATOM 879 C C . GLU A 1 109 ? 11.777 -4.745 -6.120 1.00 92.75 109 GLU A C 1
ATOM 881 O O . GLU A 1 109 ? 11.514 -5.332 -5.068 1.00 92.75 109 GLU A O 1
ATOM 886 N N . ALA A 1 110 ? 11.912 -3.416 -6.178 1.00 92.06 110 ALA A N 1
ATOM 887 C CA . ALA A 1 110 ? 11.769 -2.557 -5.010 1.00 92.06 110 ALA A CA 1
ATOM 888 C C . ALA A 1 110 ? 10.333 -2.603 -4.470 1.00 92.06 110 ALA A C 1
ATOM 890 O O . ALA A 1 110 ? 10.134 -2.738 -3.262 1.00 92.06 110 ALA A O 1
ATOM 891 N N . SER A 1 111 ? 9.332 -2.581 -5.357 1.00 94.19 111 SER A N 1
ATOM 892 C CA . SER A 1 111 ? 7.923 -2.746 -4.985 1.00 94.19 111 SER A CA 1
ATOM 893 C C . SER A 1 111 ? 7.663 -4.105 -4.345 1.00 94.19 111 SER A C 1
ATOM 895 O O . SER A 1 111 ? 6.985 -4.180 -3.321 1.00 94.19 111 SER A O 1
ATOM 897 N N . HIS A 1 112 ? 8.233 -5.181 -4.891 1.00 95.00 112 HIS A N 1
ATOM 898 C CA . HIS A 1 112 ? 8.098 -6.514 -4.315 1.00 95.00 112 HIS A CA 1
ATOM 899 C C . HIS A 1 112 ? 8.662 -6.562 -2.887 1.00 95.00 112 HIS A C 1
ATOM 901 O O . HIS A 1 112 ? 7.969 -7.000 -1.970 1.00 95.00 112 HIS A O 1
ATOM 907 N N . ILE A 1 113 ? 9.884 -6.066 -2.665 1.00 94.25 113 ILE A N 1
ATOM 908 C CA . ILE A 1 113 ? 10.498 -6.015 -1.326 1.00 94.25 113 ILE A CA 1
ATOM 909 C C . ILE A 1 113 ? 9.645 -5.171 -0.370 1.00 94.25 113 ILE A C 1
ATOM 911 O O . ILE A 1 113 ? 9.357 -5.601 0.750 1.00 94.25 113 ILE A O 1
ATOM 915 N N . PHE A 1 114 ? 9.200 -4.001 -0.826 1.00 94.81 114 PHE A N 1
ATOM 916 C CA . PHE A 1 114 ? 8.378 -3.083 -0.047 1.00 94.81 114 PHE A CA 1
ATOM 917 C C . PHE A 1 114 ? 7.069 -3.729 0.430 1.00 94.81 114 PHE A C 1
ATOM 919 O O . PHE A 1 114 ? 6.782 -3.744 1.628 1.00 94.81 114 PHE A O 1
ATOM 926 N N . PHE A 1 115 ? 6.287 -4.323 -0.477 1.00 95.88 115 PHE A N 1
ATOM 927 C CA . PHE A 1 115 ? 5.024 -4.968 -0.109 1.00 95.88 115 PHE A CA 1
ATOM 928 C C . PHE A 1 115 ? 5.236 -6.253 0.700 1.00 95.88 115 PHE A C 1
ATOM 930 O O . PHE A 1 115 ? 4.450 -6.547 1.603 1.00 95.88 115 PHE A O 1
ATOM 937 N N . GLN A 1 116 ? 6.318 -6.996 0.449 1.00 96.19 116 GLN A N 1
ATOM 938 C CA . GLN A 1 116 ? 6.648 -8.205 1.204 1.00 96.19 116 GLN A CA 1
ATOM 939 C C . GLN A 1 116 ? 6.908 -7.898 2.683 1.00 96.19 116 GLN A C 1
ATOM 941 O O . GLN A 1 116 ? 6.430 -8.624 3.557 1.00 96.19 116 GLN A O 1
ATOM 946 N N . GLN A 1 117 ? 7.611 -6.804 2.985 1.00 95.00 117 GLN A N 1
ATOM 947 C CA . GLN A 1 117 ? 7.892 -6.392 4.365 1.00 95.00 117 GLN A CA 1
ATOM 948 C C . GLN A 1 117 ? 6.612 -6.038 5.145 1.00 95.00 117 GLN A C 1
ATOM 950 O O . GLN A 1 117 ? 6.537 -6.261 6.358 1.00 95.00 117 GLN A O 1
ATOM 955 N N . GLN A 1 118 ? 5.567 -5.570 4.458 1.00 95.44 118 GLN A N 1
ATOM 956 C CA . GLN A 1 118 ? 4.296 -5.188 5.078 1.00 95.44 118 GLN A CA 1
ATOM 957 C C . GLN A 1 118 ? 3.374 -6.360 5.409 1.00 95.44 118 GLN A C 1
ATOM 959 O O . GLN A 1 118 ? 2.491 -6.205 6.251 1.00 95.44 118 GLN A O 1
ATOM 964 N N . LEU A 1 119 ? 3.586 -7.545 4.825 1.00 96.06 119 LEU A N 1
ATOM 965 C CA . LEU A 1 119 ? 2.758 -8.724 5.109 1.00 96.06 119 LEU A CA 1
ATOM 966 C C . LEU A 1 119 ? 2.715 -9.069 6.603 1.00 96.06 119 LEU A C 1
ATOM 968 O O . LEU A 1 119 ? 1.686 -9.506 7.114 1.00 96.06 119 LEU A O 1
ATOM 972 N N . SER A 1 120 ? 3.824 -8.855 7.314 1.00 95.12 120 SER A N 1
ATOM 973 C CA . SER A 1 120 ? 3.890 -9.074 8.763 1.00 95.12 120 SER A CA 1
ATOM 974 C C . SER A 1 120 ? 3.053 -8.060 9.554 1.00 95.12 120 SER A C 1
ATOM 976 O O . SER A 1 120 ? 2.490 -8.412 10.589 1.00 95.12 120 SER A O 1
ATOM 978 N N . ILE A 1 121 ? 2.925 -6.832 9.039 1.00 96.50 121 ILE A N 1
ATOM 979 C CA . ILE A 1 121 ? 2.172 -5.731 9.648 1.00 96.50 121 ILE A CA 1
ATOM 980 C C . ILE A 1 121 ? 0.668 -5.972 9.508 1.00 96.50 121 ILE A C 1
ATOM 982 O O . ILE A 1 121 ? -0.071 -5.817 10.475 1.00 96.50 121 ILE A O 1
ATOM 986 N N . VAL A 1 122 ? 0.221 -6.392 8.322 1.00 96.19 122 VAL A N 1
ATOM 987 C CA . VAL A 1 122 ? -1.210 -6.528 7.993 1.00 96.19 122 VAL A CA 1
ATOM 988 C C . VAL A 1 122 ? -1.759 -7.934 8.231 1.00 96.19 122 VAL A C 1
ATOM 990 O O . VAL A 1 122 ? -2.873 -8.238 7.823 1.00 96.19 122 VAL A O 1
ATOM 993 N N . LYS A 1 123 ? -1.002 -8.822 8.890 1.00 93.44 123 LYS A N 1
ATOM 994 C CA . LYS A 1 123 ? -1.372 -10.237 9.086 1.00 93.44 123 LYS A CA 1
ATOM 995 C C . LYS A 1 123 ? -2.743 -10.428 9.752 1.00 93.44 123 LYS A C 1
ATOM 997 O O . LYS A 1 123 ? -3.394 -11.444 9.528 1.00 93.44 123 LYS A O 1
ATOM 1002 N N . GLN A 1 124 ? -3.161 -9.478 10.589 1.00 90.75 124 GLN A N 1
ATOM 1003 C CA . GLN A 1 124 ? -4.459 -9.506 11.273 1.00 90.75 124 GLN A CA 1
ATOM 1004 C C . GLN A 1 124 ? -5.604 -8.969 10.394 1.00 90.75 124 GLN A C 1
ATOM 1006 O O . GLN A 1 124 ? -6.760 -9.322 10.611 1.00 90.75 124 GLN A O 1
ATOM 1011 N N . ASP A 1 125 ? -5.286 -8.184 9.365 1.00 93.69 125 ASP A N 1
ATOM 1012 C CA . ASP A 1 125 ? -6.224 -7.598 8.411 1.00 93.69 125 ASP A CA 1
ATOM 1013 C C . ASP A 1 125 ? -6.326 -8.507 7.170 1.00 93.69 125 ASP A C 1
ATOM 1015 O O . ASP A 1 125 ? -5.755 -8.232 6.113 1.00 93.69 125 ASP A O 1
ATOM 1019 N N . LYS A 1 126 ? -7.043 -9.635 7.312 1.00 93.62 126 LYS A N 1
ATOM 1020 C CA . LYS A 1 126 ? -7.067 -10.752 6.341 1.00 93.62 126 LYS A CA 1
ATOM 1021 C C . LYS A 1 126 ? -7.279 -10.317 4.884 1.00 93.62 126 LYS A C 1
ATOM 1023 O O . LYS A 1 126 ? -6.552 -10.771 4.007 1.00 93.62 126 LYS A O 1
ATOM 1028 N N . GLN A 1 127 ? -8.234 -9.422 4.627 1.00 93.31 127 GLN A N 1
ATOM 1029 C CA . GLN A 1 127 ? -8.533 -8.950 3.268 1.00 93.31 127 GLN A CA 1
ATOM 1030 C C . GLN A 1 127 ? -7.366 -8.165 2.653 1.00 93.31 127 GLN A C 1
ATOM 1032 O O . GLN A 1 127 ? -7.009 -8.385 1.496 1.00 93.31 127 GLN A O 1
ATOM 1037 N N . LEU A 1 128 ? -6.742 -7.275 3.431 1.00 95.31 128 LEU A N 1
ATOM 1038 C CA . LEU A 1 128 ? -5.581 -6.513 2.977 1.00 95.31 128 LEU A CA 1
ATOM 1039 C C . LEU A 1 128 ? -4.375 -7.438 2.774 1.00 95.31 128 LEU A C 1
ATOM 1041 O O . LEU A 1 128 ? -3.676 -7.328 1.771 1.00 95.31 128 LEU A O 1
ATOM 1045 N N . TYR A 1 129 ? -4.165 -8.393 3.681 1.00 96.75 129 TYR A N 1
ATOM 1046 C CA . TYR A 1 129 ? -3.116 -9.403 3.564 1.00 96.75 129 TYR A CA 1
ATOM 1047 C C . TYR A 1 129 ? -3.243 -10.242 2.282 1.00 96.75 129 TYR A C 1
ATOM 1049 O O . TYR A 1 129 ? -2.266 -10.423 1.553 1.00 96.75 129 TYR A O 1
ATOM 1057 N N . GLU A 1 130 ? -4.444 -10.734 1.972 1.00 96.38 130 GLU A N 1
ATOM 1058 C CA . GLU A 1 130 ? -4.722 -11.491 0.743 1.00 96.38 130 GLU A CA 1
ATOM 1059 C C . GLU A 1 130 ? -4.501 -10.639 -0.512 1.00 96.38 130 GLU A C 1
ATOM 1061 O O . GLU A 1 130 ? -3.900 -11.104 -1.489 1.00 96.38 130 GLU A O 1
ATOM 1066 N N . GLN A 1 131 ? -4.914 -9.370 -0.475 1.00 95.25 131 GLN A N 1
ATOM 1067 C CA . GLN A 1 131 ? -4.693 -8.445 -1.580 1.00 95.25 131 GLN A CA 1
ATOM 1068 C C . GLN A 1 131 ? -3.202 -8.164 -1.807 1.00 95.25 131 GLN A C 1
ATOM 1070 O O . GLN A 1 131 ? -2.752 -8.186 -2.954 1.00 95.25 131 GLN A O 1
ATOM 1075 N N . LEU A 1 132 ? -2.425 -7.933 -0.743 1.00 96.31 132 LEU A N 1
ATOM 1076 C CA . LEU A 1 132 ? -0.979 -7.722 -0.854 1.00 96.31 132 LEU A CA 1
ATOM 1077 C C . LEU A 1 132 ? -0.262 -8.976 -1.366 1.00 96.31 132 LEU A C 1
ATOM 1079 O O . LEU A 1 132 ? 0.611 -8.863 -2.222 1.00 96.31 132 LEU A O 1
ATOM 1083 N N . ASN A 1 133 ? -0.660 -10.173 -0.930 1.00 96.06 133 ASN A N 1
ATOM 1084 C CA . ASN A 1 133 ? -0.120 -11.417 -1.487 1.00 96.06 133 ASN A CA 1
ATOM 1085 C C . ASN A 1 133 ? -0.437 -11.577 -2.976 1.00 96.06 133 ASN A C 1
ATOM 1087 O O . ASN A 1 133 ? 0.436 -11.947 -3.759 1.00 96.06 133 ASN A O 1
ATOM 1091 N N . THR A 1 134 ? -1.667 -11.265 -3.386 1.00 94.44 134 THR A N 1
ATOM 1092 C CA . THR A 1 134 ? -2.063 -11.299 -4.801 1.00 94.44 134 THR A CA 1
ATOM 1093 C C . THR A 1 134 ? -1.233 -10.318 -5.627 1.00 94.44 134 THR A C 1
ATOM 1095 O O . THR A 1 134 ? -0.774 -10.657 -6.718 1.00 94.44 134 THR A O 1
ATOM 1098 N N . LEU A 1 135 ? -0.997 -9.113 -5.100 1.00 94.06 135 LEU A N 1
ATOM 1099 C CA . LEU A 1 135 ? -0.122 -8.129 -5.728 1.00 94.06 135 LEU A CA 1
ATOM 1100 C C . LEU A 1 135 ? 1.313 -8.658 -5.862 1.00 94.06 135 LEU A C 1
ATOM 1102 O O . LEU A 1 135 ? 1.874 -8.607 -6.953 1.00 94.06 135 LEU A O 1
ATOM 1106 N N . LEU A 1 136 ? 1.880 -9.231 -4.798 1.00 95.00 136 LEU A N 1
ATOM 1107 C CA . LEU A 1 136 ? 3.226 -9.810 -4.817 1.00 95.00 136 LEU A CA 1
ATOM 1108 C C . LEU A 1 136 ? 3.370 -10.917 -5.862 1.00 95.00 136 LEU A C 1
ATOM 1110 O O . LEU A 1 136 ? 4.361 -10.940 -6.581 1.00 95.00 136 LEU A O 1
ATOM 1114 N N . MET A 1 137 ? 2.365 -11.783 -6.017 1.00 94.00 137 MET A N 1
ATOM 1115 C CA . MET A 1 137 ? 2.360 -12.810 -7.067 1.00 94.00 137 MET A CA 1
ATOM 1116 C C . MET A 1 137 ? 2.426 -12.216 -8.480 1.00 94.00 137 MET A C 1
ATOM 1118 O O . MET A 1 137 ? 3.047 -12.812 -9.354 1.00 94.00 137 MET A O 1
ATOM 1122 N N . ARG A 1 138 ? 1.814 -11.046 -8.709 1.00 91.88 138 ARG A N 1
ATOM 1123 C CA . ARG A 1 138 ? 1.861 -10.328 -9.998 1.00 91.88 138 ARG A CA 1
ATOM 1124 C C . ARG A 1 138 ? 3.158 -9.542 -10.217 1.00 91.88 138 ARG A C 1
ATOM 1126 O O . ARG A 1 138 ? 3.451 -9.176 -11.354 1.00 91.88 138 ARG A O 1
ATOM 1133 N N . LEU A 1 139 ? 3.887 -9.252 -9.140 1.00 90.88 139 LEU A N 1
ATOM 1134 C CA . LEU A 1 139 ? 5.185 -8.574 -9.154 1.00 90.88 139 LEU A CA 1
ATOM 1135 C C . LEU A 1 139 ? 6.373 -9.553 -9.189 1.00 90.88 139 LEU A C 1
ATOM 1137 O O . LEU A 1 139 ? 7.513 -9.095 -9.213 1.00 90.88 139 LEU A O 1
ATOM 1141 N N . ARG A 1 140 ? 6.136 -10.872 -9.196 1.00 84.06 140 ARG A N 1
ATOM 1142 C CA . ARG A 1 140 ? 7.177 -11.877 -9.477 1.00 84.06 140 ARG A CA 1
ATOM 1143 C C . ARG A 1 140 ? 7.667 -11.769 -10.917 1.00 84.06 140 ARG A C 1
ATOM 1145 O O . ARG A 1 140 ? 8.876 -11.978 -11.139 1.00 84.06 140 ARG A O 1
#